Protein AF-A0A0T0MC11-F1 (afdb_monomer_lite)

Foldseek 3Di:
DFDWDQDDKDWDPDDAAPDKIWMARPGTGPPYDPVNPDLQQDKDWDWDQDPVRDTDTPPDIDRGRITDPDGDDD

Structure (mmCIF, N/CA/C/O backbone):
data_AF-A0A0T0MC11-F1
#
_entry.id   AF-A0A0T0MC11-F1
#
loop_
_atom_site.group_PDB
_atom_site.id
_atom_site.type_symbol
_atom_site.label_atom_id
_atom_site.label_alt_id
_atom_site.label_comp_id
_atom_site.label_asym_id
_atom_site.label_entity_id
_atom_site.label_seq_id
_atom_site.pdbx_PDB_ins_code
_atom_site.Cartn_x
_atom_site.Cartn_y
_atom_site.Cartn_z
_atom_site.occupancy
_atom_site.B_iso_or_equiv
_atom_site.auth_seq_id
_atom_site.auth_comp_id
_atom_site.auth_asym_id
_atom_site.auth_atom_id
_atom_site.pdbx_PDB_model_num
ATOM 1 N N . MET A 1 1 ? -4.485 12.851 -18.336 1.00 65.69 1 MET A N 1
ATOM 2 C CA . MET A 1 1 ? -3.232 12.305 -17.776 1.00 65.69 1 MET A CA 1
ATOM 3 C C . MET A 1 1 ? -3.459 10.837 -17.505 1.00 65.69 1 MET A C 1
ATOM 5 O O . MET A 1 1 ? -4.433 10.499 -16.842 1.00 65.69 1 MET A O 1
ATOM 9 N N . GLU A 1 2 ? -2.609 9.988 -18.055 1.00 79.31 2 GLU A N 1
ATOM 10 C CA . GLU A 1 2 ? -2.631 8.549 -17.811 1.00 79.31 2 GLU A CA 1
ATOM 11 C C . GLU A 1 2 ? -2.178 8.221 -16.381 1.00 79.31 2 GLU A C 1
ATOM 13 O O . GLU A 1 2 ? -1.299 8.887 -15.823 1.00 79.31 2 GLU A O 1
ATOM 18 N N . LYS A 1 3 ? -2.823 7.231 -15.751 1.00 84.44 3 LYS A N 1
ATOM 19 C CA . LYS A 1 3 ? -2.518 6.835 -14.369 1.00 84.44 3 LYS A CA 1
ATOM 20 C C . LYS A 1 3 ? -1.224 6.025 -14.358 1.00 84.44 3 LYS A C 1
ATOM 22 O O . LYS A 1 3 ? -1.078 5.080 -15.121 1.00 84.44 3 LYS A O 1
ATOM 27 N N . LYS A 1 4 ? -0.305 6.355 -13.451 1.00 89.69 4 LYS A N 1
ATOM 28 C CA . LYS A 1 4 ? 0.968 5.639 -13.268 1.00 89.69 4 LYS A CA 1
ATOM 29 C C . LYS A 1 4 ? 1.071 5.090 -11.847 1.00 89.69 4 LYS A C 1
ATOM 31 O O . LYS A 1 4 ? 0.524 5.679 -10.917 1.00 89.69 4 LYS A O 1
ATOM 36 N N . GLY A 1 5 ? 1.793 3.984 -11.678 1.00 89.38 5 GLY A N 1
ATOM 37 C CA . GLY A 1 5 ? 2.033 3.328 -10.392 1.00 89.38 5 GLY A CA 1
ATOM 38 C C . GLY A 1 5 ? 1.315 1.986 -10.242 1.00 89.38 5 GLY A C 1
ATOM 39 O O . GLY A 1 5 ? 0.993 1.309 -11.220 1.00 89.38 5 GLY A O 1
ATOM 40 N N . VAL A 1 6 ? 1.093 1.584 -8.991 1.00 89.75 6 VAL A N 1
ATOM 41 C CA . VAL A 1 6 ? 0.419 0.327 -8.642 1.00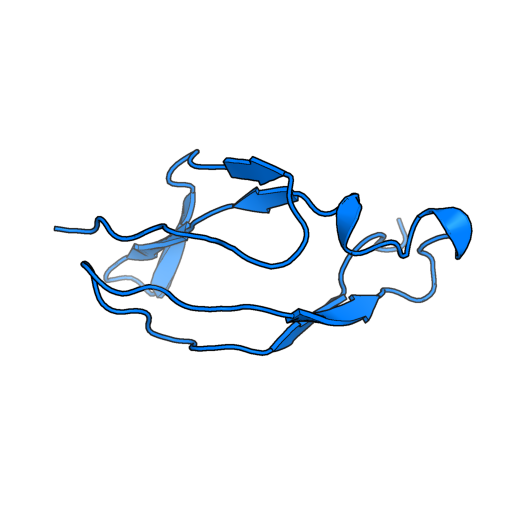 89.75 6 VAL A CA 1
ATOM 42 C C . VAL A 1 6 ? -1.070 0.433 -8.966 1.00 89.75 6 VAL A C 1
ATOM 44 O O . VAL A 1 6 ? -1.733 1.372 -8.529 1.00 89.75 6 VAL A O 1
ATOM 47 N N . SER A 1 7 ? -1.599 -0.532 -9.716 1.00 92.12 7 SER A N 1
ATOM 48 C CA . SER A 1 7 ? -3.027 -0.610 -10.045 1.00 92.12 7 SER A CA 1
ATOM 49 C C . SER A 1 7 ? -3.776 -1.587 -9.146 1.00 92.12 7 SER A C 1
ATOM 51 O O . SER A 1 7 ? -4.944 -1.355 -8.839 1.00 92.12 7 SER A O 1
ATOM 53 N N . GLN A 1 8 ? -3.116 -2.661 -8.704 1.00 89.81 8 GLN A N 1
ATOM 54 C CA . GLN A 1 8 ? -3.728 -3.708 -7.892 1.00 89.81 8 GLN A CA 1
ATOM 55 C C . GLN A 1 8 ? -2.763 -4.249 -6.839 1.00 89.81 8 GLN A C 1
ATOM 57 O O . GLN A 1 8 ? -1.559 -4.395 -7.069 1.00 89.81 8 GLN A O 1
ATOM 62 N N . ILE A 1 9 ? -3.336 -4.578 -5.683 1.00 88.69 9 ILE A N 1
ATOM 63 C CA . ILE A 1 9 ? -2.665 -5.247 -4.573 1.00 88.69 9 ILE A CA 1
ATOM 64 C C . ILE A 1 9 ? -3.508 -6.434 -4.104 1.00 88.69 9 ILE A C 1
ATOM 66 O O . ILE A 1 9 ? -4.730 -6.430 -4.257 1.00 88.69 9 ILE A O 1
ATOM 70 N N . SER A 1 10 ? -2.867 -7.425 -3.492 1.00 86.38 10 SER A N 1
ATOM 71 C CA . SER A 1 10 ? -3.529 -8.508 -2.763 1.00 86.38 10 SER A CA 1
ATOM 72 C C . SER A 1 10 ? -3.176 -8.460 -1.275 1.00 86.38 10 SER A C 1
ATOM 74 O O . SER A 1 10 ? -2.075 -8.053 -0.896 1.00 86.38 10 SER A O 1
ATOM 76 N N . GLY A 1 11 ? -4.130 -8.857 -0.430 1.00 84.50 11 GLY A N 1
ATOM 77 C CA . GLY A 1 11 ? -3.981 -8.925 1.024 1.00 84.50 11 GLY A CA 1
ATOM 78 C C . GLY A 1 11 ? -5.310 -8.741 1.760 1.00 84.50 11 GLY A C 1
ATOM 79 O O . GLY A 1 11 ? -6.381 -8.703 1.151 1.00 84.50 11 GLY A O 1
ATOM 80 N N . THR A 1 12 ? -5.243 -8.624 3.085 1.00 84.06 12 THR A N 1
ATOM 81 C CA . THR A 1 12 ? -6.423 -8.500 3.952 1.00 84.06 12 THR A CA 1
ATOM 82 C C . THR A 1 12 ? -7.111 -7.143 3.781 1.00 84.06 12 THR A C 1
ATOM 84 O O . THR A 1 12 ? -6.497 -6.097 3.975 1.00 84.06 12 THR A O 1
ATOM 87 N N . VAL A 1 13 ? -8.413 -7.139 3.480 1.00 76.62 13 VAL A N 1
ATOM 88 C CA . VAL A 1 13 ? -9.200 -5.901 3.278 1.00 76.62 13 VAL A CA 1
ATOM 89 C C . VAL A 1 13 ? -9.559 -5.208 4.601 1.00 76.62 13 VAL A C 1
ATOM 91 O O . VAL A 1 13 ? -9.699 -3.989 4.649 1.00 76.62 13 VAL A O 1
ATOM 94 N N . LYS A 1 14 ? -9.698 -5.975 5.688 1.00 78.75 14 LYS A N 1
ATOM 95 C CA . LYS A 1 14 ? -10.041 -5.483 7.032 1.00 78.75 14 LYS A CA 1
ATOM 96 C C . LYS A 1 14 ? -8.988 -5.949 8.048 1.00 78.75 14 LYS A C 1
ATOM 98 O O . LYS A 1 14 ? -9.231 -6.930 8.744 1.00 78.75 14 LYS A O 1
ATOM 103 N N . PRO A 1 15 ? -7.801 -5.321 8.082 1.00 77.56 15 PRO A N 1
ATOM 104 C CA . PRO A 1 15 ? -6.743 -5.713 9.007 1.00 77.56 15 PRO A CA 1
ATOM 105 C C . PRO A 1 15 ? -7.131 -5.414 10.463 1.00 77.56 15 PRO A C 1
ATOM 107 O O . PRO A 1 15 ? -7.738 -4.380 10.752 1.00 77.56 15 PRO A O 1
ATOM 110 N N . VAL A 1 16 ? -6.758 -6.309 11.379 1.00 79.50 16 VAL A N 1
ATOM 111 C CA . VAL A 1 16 ? -6.945 -6.153 12.826 1.00 79.50 16 VAL A CA 1
ATOM 112 C C . VAL A 1 16 ? -5.765 -5.411 13.450 1.00 79.50 16 VAL A C 1
ATOM 114 O O . VAL A 1 16 ? -4.604 -5.559 13.065 1.00 79.50 16 VAL A O 1
ATOM 117 N N . VAL A 1 17 ? -6.064 -4.590 14.454 1.00 72.00 17 VAL A N 1
ATOM 118 C CA . VAL A 1 17 ? -5.049 -3.896 15.241 1.00 72.00 17 VAL A CA 1
ATOM 119 C C . VAL A 1 17 ? -4.311 -4.895 16.140 1.00 72.00 17 VAL A C 1
ATOM 121 O O . VAL A 1 17 ? -4.913 -5.535 16.985 1.00 72.00 17 VAL A O 1
ATOM 124 N N . GLY A 1 18 ? -2.998 -4.987 15.983 1.00 71.81 18 GLY A N 1
ATOM 125 C CA . GLY A 1 18 ? -2.052 -5.801 16.737 1.00 71.81 18 GLY A CA 1
ATOM 126 C C . GLY A 1 18 ? -1.364 -6.820 15.834 1.00 71.81 18 GLY A C 1
ATOM 127 O O . GLY A 1 18 ? -0.314 -7.343 16.187 1.00 71.81 18 GLY A O 1
ATOM 128 N N . GLU A 1 19 ? -1.925 -7.057 14.647 1.00 78.38 19 GLU A N 1
ATOM 129 C CA . GLU A 1 19 ? -1.515 -8.137 13.764 1.00 78.38 19 GLU A CA 1
ATOM 130 C C . GLU A 1 19 ? -0.653 -7.662 12.596 1.00 78.38 19 GLU A C 1
ATOM 132 O O . GLU A 1 19 ? -0.747 -6.530 12.106 1.00 78.38 19 GLU A O 1
ATOM 137 N N . LYS A 1 20 ? 0.212 -8.570 12.143 1.00 75.00 20 LYS A N 1
ATOM 138 C CA . LYS A 1 20 ? 1.055 -8.362 10.975 1.00 75.00 20 LYS A CA 1
ATOM 139 C C . LYS A 1 20 ? 0.351 -8.918 9.745 1.00 75.00 20 LYS A C 1
ATOM 141 O O . LYS A 1 20 ? 0.064 -10.109 9.680 1.00 75.00 20 LYS A O 1
ATOM 146 N N . TYR A 1 21 ? 0.176 -8.066 8.741 1.00 79.50 21 TYR A N 1
ATOM 147 C CA . TYR A 1 21 ? -0.338 -8.462 7.435 1.00 79.50 21 TYR A CA 1
ATOM 148 C C . TYR A 1 21 ? 0.701 -8.203 6.354 1.00 79.50 21 TYR A C 1
ATOM 150 O O . TYR A 1 21 ? 1.483 -7.254 6.425 1.00 79.50 21 TYR A O 1
ATOM 158 N N . ILE A 1 22 ? 0.701 -9.069 5.346 1.00 81.31 22 ILE A N 1
ATOM 159 C CA . ILE A 1 22 ? 1.586 -8.969 4.191 1.00 81.31 22 ILE A CA 1
ATOM 160 C C . ILE A 1 22 ? 0.720 -8.635 2.983 1.00 81.31 22 ILE A C 1
ATOM 162 O O . ILE A 1 22 ? -0.257 -9.329 2.699 1.00 81.31 22 ILE A O 1
ATOM 166 N N . TYR A 1 23 ? 1.096 -7.569 2.284 1.00 84.44 23 TYR A N 1
ATOM 167 C CA . TYR A 1 23 ? 0.457 -7.140 1.048 1.00 84.44 23 TYR A CA 1
ATOM 168 C C . TYR A 1 23 ? 1.436 -7.292 -0.107 1.00 84.44 23 TYR A C 1
ATOM 170 O O . TYR A 1 23 ? 2.631 -7.035 0.045 1.00 84.44 23 TYR A O 1
ATOM 178 N N . HIS A 1 24 ? 0.915 -7.674 -1.268 1.00 83.25 24 HIS A N 1
ATOM 179 C CA . HIS A 1 24 ? 1.705 -7.837 -2.482 1.00 83.25 24 HIS A CA 1
ATOM 180 C C . HIS A 1 24 ? 1.135 -6.972 -3.594 1.00 83.25 24 HIS A C 1
ATOM 182 O O . HIS A 1 24 ? -0.080 -6.845 -3.732 1.00 83.25 24 HIS A O 1
ATOM 188 N N . VAL A 1 25 ? 2.014 -6.398 -4.408 1.00 88.62 25 VAL A N 1
ATOM 189 C CA . VAL A 1 25 ? 1.606 -5.763 -5.661 1.00 88.62 25 VAL A CA 1
ATOM 190 C C . VAL A 1 25 ? 1.326 -6.855 -6.68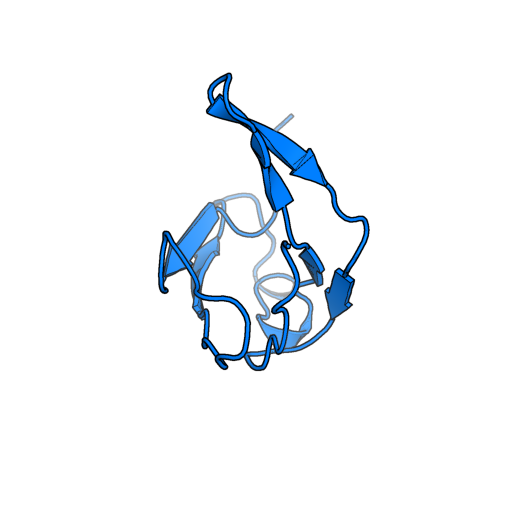1 1.00 88.62 25 VAL A C 1
ATOM 192 O O . VAL A 1 25 ? 2.207 -7.657 -6.980 1.00 88.62 25 VAL A O 1
ATOM 195 N N . THR A 1 26 ? 0.111 -6.874 -7.219 1.00 90.50 26 THR A N 1
ATOM 196 C CA . THR A 1 26 ? -0.316 -7.843 -8.239 1.00 90.50 26 THR A CA 1
ATOM 197 C C . THR A 1 26 ? -0.511 -7.205 -9.608 1.00 90.50 26 THR A C 1
ATOM 199 O O . THR A 1 26 ? -0.569 -7.918 -10.605 1.00 90.50 26 THR A O 1
ATOM 202 N N . GLY A 1 27 ? -0.568 -5.873 -9.677 1.00 90.06 27 GLY A N 1
ATOM 203 C CA . GLY A 1 27 ? -0.762 -5.156 -10.928 1.00 90.06 27 GLY A CA 1
ATOM 204 C C . GLY A 1 27 ? -0.169 -3.754 -10.909 1.00 90.06 27 GLY A C 1
ATOM 205 O O . GLY A 1 27 ? -0.152 -3.062 -9.888 1.00 90.06 27 GLY A O 1
ATOM 206 N N . TRP A 1 28 ? 0.280 -3.330 -12.084 1.00 92.44 28 TRP A N 1
ATOM 207 C CA . TRP A 1 28 ? 0.733 -1.974 -12.372 1.00 92.44 28 TRP A CA 1
ATOM 208 C C . TRP A 1 28 ? -0.148 -1.379 -13.465 1.00 92.44 28 TRP A C 1
ATOM 210 O O . TRP A 1 28 ? -0.678 -2.114 -14.300 1.00 92.44 28 TRP A O 1
ATOM 220 N N . TYR A 1 29 ? -0.307 -0.058 -13.483 1.00 92.31 29 TYR A N 1
ATOM 221 C CA . TYR A 1 29 ? -0.952 0.591 -14.624 1.00 92.31 29 TYR A CA 1
ATOM 222 C C . TYR A 1 29 ? -0.089 0.427 -15.889 1.00 92.31 29 TYR A C 1
ATOM 224 O O . TYR A 1 29 ? 1.143 0.468 -15.761 1.00 92.31 29 TYR A O 1
ATOM 232 N N . PRO A 1 30 ? -0.695 0.284 -17.087 1.00 91.00 30 PRO A N 1
ATOM 233 C CA . PRO A 1 30 ? 0.032 0.113 -18.351 1.00 91.00 30 PRO A CA 1
ATOM 234 C C . PRO A 1 30 ? 1.108 1.179 -18.578 1.00 91.00 30 PRO A C 1
ATOM 236 O O . PRO A 1 30 ? 2.229 0.850 -18.962 1.00 91.00 30 PRO A O 1
ATOM 239 N N . ASP A 1 31 ? 0.814 2.419 -18.188 1.00 91.50 31 ASP A N 1
ATOM 240 C CA . ASP A 1 31 ? 1.668 3.590 -18.431 1.00 91.50 31 ASP A CA 1
ATOM 241 C C . ASP A 1 31 ? 2.786 3.751 -17.386 1.00 91.50 31 ASP A C 1
ATOM 243 O O . ASP A 1 31 ? 3.543 4.728 -17.377 1.00 91.50 31 ASP A O 1
ATOM 247 N N . THR A 1 32 ? 2.903 2.786 -16.471 1.00 89.00 32 THR A N 1
ATOM 248 C CA . THR A 1 32 ? 4.038 2.679 -15.551 1.00 89.00 32 THR A CA 1
ATOM 249 C C . THR A 1 32 ? 5.218 2.063 -16.291 1.00 89.00 32 THR A C 1
ATOM 251 O O . THR A 1 32 ? 5.138 0.912 -16.716 1.00 89.00 32 THR A O 1
ATOM 254 N N . GLU A 1 33 ? 6.323 2.795 -16.408 1.00 91.44 33 GLU A N 1
ATOM 255 C CA . GLU A 1 33 ? 7.573 2.308 -17.012 1.00 91.44 33 GLU A CA 1
ATOM 256 C C . GLU A 1 33 ? 8.066 1.027 -16.321 1.00 91.44 33 GLU A C 1
ATOM 258 O O . GLU A 1 33 ? 8.023 0.933 -15.093 1.00 91.44 33 GLU A O 1
ATOM 263 N N . ALA A 1 34 ? 8.554 0.052 -17.094 1.00 87.94 34 ALA A N 1
ATOM 264 C CA . ALA A 1 34 ? 8.956 -1.262 -16.580 1.00 87.94 34 ALA A CA 1
ATOM 265 C C . ALA A 1 34 ? 10.012 -1.172 -15.464 1.00 87.94 34 ALA A C 1
ATOM 267 O O . ALA A 1 34 ? 9.897 -1.857 -14.451 1.00 87.94 34 ALA A O 1
ATOM 268 N N . GLU A 1 35 ? 10.971 -0.255 -15.593 1.00 88.19 35 GLU A N 1
ATOM 269 C CA . GLU A 1 35 ? 12.017 0.006 -14.593 1.00 88.19 35 GLU A CA 1
ATOM 270 C C . GLU A 1 35 ? 11.450 0.492 -13.249 1.00 88.19 35 GLU A C 1
ATOM 272 O O . GLU A 1 35 ? 12.014 0.236 -12.183 1.00 88.19 35 GLU A O 1
ATOM 277 N N . LYS A 1 36 ? 10.291 1.161 -13.286 1.00 85.06 36 LYS A N 1
ATOM 278 C CA . LYS A 1 36 ? 9.580 1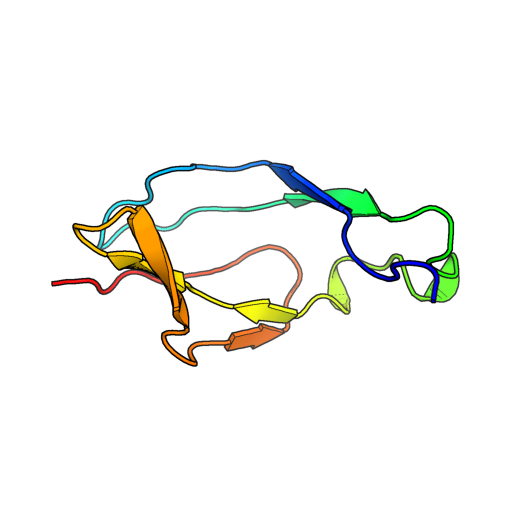.665 -12.106 1.00 85.06 36 LYS A CA 1
ATOM 279 C C . LYS A 1 36 ? 8.619 0.634 -11.511 1.00 85.06 36 LYS A C 1
ATOM 281 O O . LYS A 1 36 ? 8.174 0.828 -10.380 1.00 85.06 36 LYS A O 1
ATOM 286 N N . ARG A 1 37 ? 8.329 -0.475 -12.207 1.00 88.38 37 ARG A N 1
ATOM 287 C CA . ARG A 1 37 ? 7.485 -1.591 -11.724 1.00 88.38 37 ARG A CA 1
ATOM 288 C C . ARG A 1 37 ? 8.229 -2.489 -10.734 1.00 88.38 37 ARG A C 1
ATOM 290 O O . ARG A 1 37 ? 8.218 -3.713 -10.834 1.00 88.38 37 ARG A O 1
ATOM 297 N N . ASN A 1 38 ? 8.891 -1.876 -9.763 1.00 85.25 38 ASN A N 1
ATOM 298 C CA . ASN A 1 38 ? 9.650 -2.569 -8.740 1.00 85.25 38 ASN A CA 1
ATOM 299 C C . ASN A 1 38 ? 8.915 -2.458 -7.396 1.00 85.25 38 ASN A C 1
ATOM 301 O O . ASN A 1 38 ? 8.815 -1.355 -6.852 1.00 85.25 38 ASN A O 1
ATOM 305 N N . PRO A 1 39 ? 8.450 -3.576 -6.806 1.00 83.12 39 PRO A N 1
ATOM 306 C CA . PRO A 1 39 ? 7.798 -3.570 -5.497 1.00 83.12 39 PRO A CA 1
ATOM 307 C C . PRO A 1 39 ? 8.635 -2.923 -4.382 1.00 83.12 39 PRO A C 1
ATOM 309 O O . PRO A 1 39 ? 8.075 -2.364 -3.445 1.00 83.12 39 PRO A O 1
ATOM 312 N N . LYS A 1 40 ? 9.974 -2.935 -4.484 1.00 83.06 40 LYS A N 1
ATOM 313 C CA . LYS A 1 40 ? 10.874 -2.281 -3.514 1.00 83.06 40 LYS A CA 1
ATOM 314 C C . LYS A 1 40 ? 10.802 -0.751 -3.550 1.00 83.06 40 LYS A C 1
ATOM 316 O O . LYS A 1 40 ? 11.193 -0.103 -2.584 1.00 83.06 40 LYS A O 1
ATOM 321 N N . LEU A 1 41 ? 10.319 -0.171 -4.649 1.00 84.62 41 LEU A N 1
ATOM 322 C CA . LEU A 1 41 ? 10.159 1.277 -4.814 1.00 84.62 41 LEU A CA 1
ATOM 323 C C . LEU A 1 41 ? 8.776 1.772 -4.366 1.00 84.62 41 LEU A C 1
ATOM 325 O O . LEU A 1 41 ? 8.531 2.980 -4.350 1.00 84.62 41 LEU A O 1
ATOM 329 N N . VAL A 1 42 ? 7.878 0.861 -3.983 1.00 85.62 42 VAL A N 1
ATOM 330 C CA . VAL A 1 42 ? 6.515 1.193 -3.567 1.00 85.62 42 VAL A CA 1
ATOM 331 C C . VAL A 1 42 ? 6.523 1.826 -2.185 1.00 85.62 42 VAL A C 1
ATOM 333 O O . VAL A 1 42 ? 7.162 1.349 -1.247 1.00 85.62 42 VAL A O 1
ATOM 336 N N . THR A 1 43 ? 5.775 2.920 -2.068 1.00 86.12 43 THR A N 1
ATOM 337 C CA . THR A 1 43 ? 5.431 3.510 -0.778 1.00 86.12 43 THR A CA 1
ATOM 338 C C . THR A 1 43 ? 4.027 3.070 -0.423 1.00 86.12 43 THR A C 1
ATOM 340 O O . THR A 1 43 ? 3.086 3.306 -1.176 1.00 86.12 43 THR A O 1
ATOM 343 N N . TRP A 1 44 ? 3.897 2.436 0.729 1.00 84.75 44 TRP A N 1
ATOM 344 C CA . TRP A 1 44 ? 2.619 2.062 1.297 1.00 84.75 44 TRP A CA 1
ATOM 345 C C . TRP A 1 44 ? 2.155 3.132 2.273 1.00 84.75 44 TRP A C 1
ATOM 347 O O . TRP A 1 44 ? 2.966 3.663 3.030 1.00 84.75 44 TRP A O 1
ATOM 357 N N . GLU A 1 45 ? 0.859 3.419 2.285 1.00 85.75 45 GLU A N 1
ATOM 358 C CA . GLU A 1 45 ? 0.236 4.376 3.196 1.00 85.75 45 GLU A CA 1
ATOM 359 C C . GLU A 1 45 ? -0.997 3.740 3.832 1.00 85.75 45 GLU A C 1
ATOM 361 O O . GLU A 1 45 ? -1.806 3.109 3.147 1.00 85.75 45 GLU A O 1
ATOM 366 N N . LEU A 1 46 ? -1.130 3.887 5.151 1.00 82.50 46 LEU A N 1
ATOM 367 C CA . LEU A 1 46 ? -2.304 3.405 5.864 1.00 82.50 46 LEU A CA 1
ATOM 368 C C . LEU A 1 46 ? -3.440 4.432 5.777 1.00 82.50 46 LEU A C 1
ATOM 370 O O . LEU A 1 46 ? -3.264 5.623 6.042 1.00 82.50 46 LEU A O 1
ATOM 374 N N . PHE A 1 47 ? -4.642 3.937 5.491 1.00 83.50 47 PHE A N 1
ATOM 375 C CA . PHE A 1 47 ? -5.867 4.726 5.500 1.00 83.50 47 PHE A CA 1
ATOM 376 C C . PHE A 1 47 ? -6.851 4.193 6.540 1.00 83.50 47 PHE A C 1
ATOM 378 O O . PHE A 1 47 ? -7.029 2.988 6.711 1.00 83.50 47 PHE A O 1
ATOM 385 N N . LYS A 1 48 ? -7.528 5.119 7.222 1.00 82.75 48 LYS A N 1
ATOM 386 C CA . LYS A 1 48 ? -8.654 4.846 8.117 1.00 82.75 48 LYS A CA 1
ATOM 387 C C . LYS A 1 48 ? -9.959 4.953 7.355 1.00 82.75 48 LYS A C 1
ATOM 389 O O . LYS A 1 48 ? -10.302 6.051 6.918 1.00 82.75 48 LYS A O 1
ATOM 394 N N . GLN A 1 49 ? -10.712 3.859 7.278 1.00 82.88 49 GLN A N 1
ATOM 395 C CA . GLN A 1 49 ? -12.116 3.933 6.889 1.00 82.88 49 GLN A CA 1
ATOM 396 C C . GLN A 1 49 ? -12.923 4.581 8.022 1.00 82.88 49 GLN A C 1
ATOM 398 O O . GLN A 1 49 ? -12.802 4.222 9.196 1.00 82.88 49 GLN A O 1
ATOM 403 N N . ARG A 1 50 ? -13.722 5.586 7.680 1.00 85.12 50 ARG A N 1
ATOM 404 C CA . ARG A 1 50 ? -14.609 6.311 8.591 1.00 85.12 50 ARG A CA 1
ATOM 405 C C . ARG A 1 50 ? -16.016 5.712 8.538 1.00 85.12 50 ARG A C 1
ATOM 407 O O . ARG A 1 50 ? -16.362 4.992 7.608 1.00 85.12 50 ARG A O 1
ATOM 414 N N . LYS A 1 51 ? -16.853 6.048 9.527 1.00 85.75 51 LYS A N 1
ATOM 415 C CA . LYS A 1 51 ? -18.248 5.564 9.614 1.00 85.75 51 LYS A CA 1
ATOM 416 C C . LYS A 1 51 ? -19.096 5.924 8.384 1.00 85.75 51 LYS A C 1
ATOM 418 O O . LYS A 1 51 ? -20.060 5.233 8.098 1.00 85.75 51 LYS A O 1
ATOM 423 N N . ASN A 1 52 ? -18.721 6.977 7.657 1.00 86.44 52 ASN A N 1
ATOM 424 C CA . ASN A 1 52 ? -19.366 7.418 6.418 1.00 86.44 52 ASN A CA 1
ATOM 425 C C . ASN A 1 52 ? -18.814 6.729 5.151 1.00 86.44 52 ASN A C 1
ATOM 427 O O . ASN A 1 52 ? -19.121 7.166 4.050 1.00 86.44 52 ASN A O 1
ATOM 431 N N . GLY A 1 53 ? -17.964 5.706 5.285 1.00 83.94 53 GLY A N 1
ATOM 432 C CA . GLY A 1 53 ? -17.367 4.980 4.160 1.00 83.94 53 GLY A CA 1
ATOM 433 C C . GLY A 1 53 ? -16.133 5.647 3.545 1.00 83.94 53 GLY A C 1
ATOM 434 O O . GLY A 1 53 ? -15.399 4.980 2.817 1.00 83.94 53 GLY A O 1
ATOM 435 N N . ASN A 1 54 ? -15.845 6.909 3.883 1.00 85.56 54 ASN A N 1
ATOM 436 C CA . ASN A 1 54 ? -14.683 7.625 3.360 1.00 85.56 54 ASN A CA 1
ATOM 437 C C . ASN A 1 54 ? -13.380 7.150 4.007 1.00 85.56 54 ASN A C 1
ATOM 439 O O . ASN A 1 54 ? -13.334 6.806 5.190 1.00 85.56 54 ASN A O 1
ATOM 443 N N . PHE A 1 55 ? -12.298 7.211 3.238 1.00 84.38 55 PHE A N 1
ATOM 444 C CA . PHE A 1 55 ? -10.952 6.913 3.711 1.00 84.38 55 PHE A CA 1
ATOM 445 C C . PHE A 1 55 ? -10.202 8.20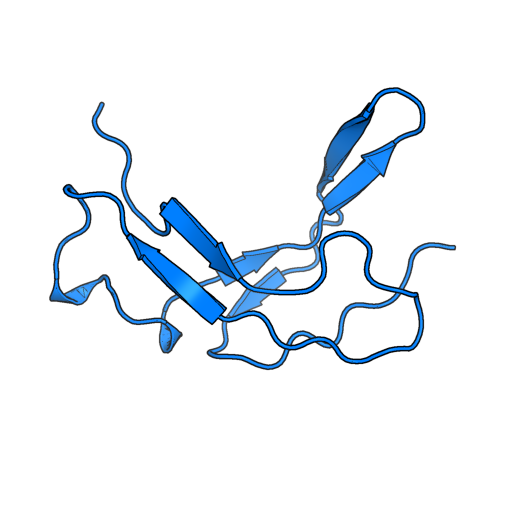8 4.026 1.00 84.38 55 PHE A C 1
ATOM 447 O O . PHE A 1 55 ? -10.161 9.126 3.213 1.00 84.38 55 PHE A O 1
ATOM 454 N N . THR A 1 56 ? -9.584 8.283 5.204 1.00 87.06 56 THR A N 1
ATOM 455 C CA . THR A 1 56 ? -8.673 9.380 5.572 1.00 87.06 56 THR A CA 1
ATOM 456 C C . THR A 1 56 ? -7.275 8.829 5.784 1.00 87.06 56 THR A C 1
ATOM 458 O O . THR A 1 56 ? -7.138 7.824 6.488 1.00 87.06 56 THR A O 1
ATOM 461 N N . SER A 1 57 ? -6.255 9.485 5.231 1.00 84.06 57 SER A N 1
ATOM 462 C CA . SER A 1 57 ? -4.864 9.098 5.480 1.00 84.06 57 SER A CA 1
ATOM 463 C C . SER A 1 57 ? -4.536 9.202 6.974 1.00 84.06 57 SER A C 1
ATOM 465 O O . SER A 1 57 ? -4.991 10.120 7.660 1.00 84.06 57 SER A O 1
ATOM 467 N N . THR A 1 58 ? -3.762 8.246 7.484 1.00 83.88 58 THR A N 1
ATOM 468 C CA . THR A 1 58 ? -3.149 8.336 8.818 1.00 83.88 58 THR A CA 1
ATOM 469 C C . THR A 1 58 ? -1.786 9.034 8.780 1.00 83.88 58 THR A C 1
ATOM 471 O O . THR A 1 58 ? -1.187 9.246 9.829 1.00 83.88 58 THR A O 1
ATOM 474 N N . ASN A 1 59 ? -1.289 9.375 7.584 1.00 84.44 59 ASN A N 1
ATOM 475 C CA . ASN A 1 59 ? 0.072 9.825 7.277 1.00 84.44 59 ASN A CA 1
ATOM 476 C C . ASN A 1 59 ? 1.174 8.820 7.637 1.00 84.44 59 ASN A C 1
ATOM 478 O O . ASN A 1 59 ? 2.359 9.133 7.517 1.00 84.44 59 ASN A O 1
ATOM 482 N N . ILE A 1 60 ? 0.814 7.598 8.037 1.00 82.50 60 ILE A N 1
ATOM 483 C CA . ILE A 1 60 ? 1.799 6.569 8.336 1.00 82.50 60 ILE A CA 1
ATOM 484 C C . ILE A 1 60 ? 2.168 5.876 7.031 1.00 82.50 60 ILE A C 1
ATOM 486 O O . ILE A 1 60 ? 1.342 5.208 6.402 1.00 82.50 60 ILE A O 1
ATOM 490 N N . ARG A 1 61 ? 3.423 6.071 6.624 1.00 84.38 61 ARG A N 1
ATOM 491 C CA . ARG A 1 61 ? 3.962 5.609 5.348 1.00 84.38 61 ARG A CA 1
ATOM 492 C C . ARG A 1 61 ? 5.174 4.722 5.563 1.00 84.38 61 ARG A C 1
ATOM 494 O O . ARG A 1 61 ? 5.988 4.988 6.444 1.00 84.38 61 ARG A O 1
ATOM 501 N N . LYS A 1 62 ? 5.320 3.696 4.728 1.00 82.06 62 LYS A N 1
ATOM 502 C CA . LYS A 1 62 ? 6.495 2.824 4.736 1.00 82.06 62 LYS A CA 1
ATOM 503 C C . LYS A 1 62 ? 6.950 2.516 3.316 1.00 82.06 62 LYS A C 1
ATOM 505 O O . LYS A 1 62 ? 6.145 2.166 2.457 1.00 82.06 62 LYS A O 1
ATOM 510 N N . LYS A 1 63 ? 8.254 2.644 3.081 1.00 74.50 63 LYS A N 1
ATOM 511 C CA . LYS A 1 63 ? 8.899 2.384 1.794 1.00 74.50 63 LYS A CA 1
ATOM 512 C C . LYS A 1 63 ? 9.629 1.047 1.890 1.00 74.50 63 LYS A C 1
ATOM 514 O O . LYS A 1 63 ? 10.757 1.007 2.364 1.00 74.50 63 LYS A O 1
ATOM 519 N N . GLU A 1 64 ? 8.944 -0.055 1.582 1.00 65.12 64 GLU A N 1
ATOM 520 C CA . GLU A 1 64 ? 9.547 -1.394 1.610 1.00 65.12 64 GLU A CA 1
ATOM 521 C C . GLU A 1 64 ? 8.656 -2.476 0.979 1.00 65.12 64 GLU A C 1
ATOM 523 O O . GLU A 1 64 ? 7.441 -2.323 0.857 1.00 65.12 64 GLU A O 1
ATOM 528 N N . SER A 1 65 ? 9.275 -3.604 0.624 1.00 52.81 65 SER A N 1
ATOM 529 C CA . SER A 1 65 ? 8.755 -4.624 -0.291 1.00 52.81 65 SER A CA 1
ATOM 530 C C . SER A 1 65 ? 7.709 -5.613 0.234 1.00 52.81 65 SER A C 1
ATOM 532 O O . SER A 1 65 ? 7.205 -6.362 -0.591 1.00 52.81 65 SER A O 1
ATOM 534 N N . ALA A 1 66 ? 7.365 -5.673 1.524 1.00 51.31 66 ALA A N 1
ATOM 535 C CA . ALA A 1 66 ? 6.347 -6.645 1.986 1.00 51.31 66 ALA A CA 1
ATOM 536 C C . ALA A 1 66 ? 5.919 -6.532 3.459 1.00 51.31 66 ALA A C 1
ATOM 538 O O . ALA A 1 66 ? 4.908 -7.107 3.845 1.00 51.31 66 ALA A O 1
ATOM 539 N N . ASN A 1 67 ? 6.668 -5.842 4.323 1.00 45.47 67 ASN A N 1
ATOM 540 C CA . ASN A 1 67 ? 6.414 -5.890 5.766 1.00 45.47 67 ASN A CA 1
ATOM 541 C C . ASN A 1 67 ? 5.807 -4.579 6.274 1.00 45.47 67 ASN A C 1
ATOM 543 O O . ASN A 1 67 ? 6.514 -3.737 6.836 1.00 45.47 67 ASN A O 1
ATOM 547 N N . LEU A 1 68 ? 4.494 -4.414 6.111 1.00 49.59 68 LEU A N 1
ATOM 548 C CA . LEU A 1 68 ? 3.735 -3.435 6.886 1.00 49.59 68 LEU A CA 1
ATOM 549 C C . LEU A 1 68 ? 3.373 -4.048 8.242 1.00 49.59 68 LEU A C 1
ATOM 551 O O . LEU A 1 68 ? 2.472 -4.871 8.355 1.00 49.59 68 LEU A O 1
ATOM 555 N N . LEU A 1 69 ? 4.064 -3.616 9.294 1.00 51.12 69 LEU A N 1
ATOM 556 C CA . LEU A 1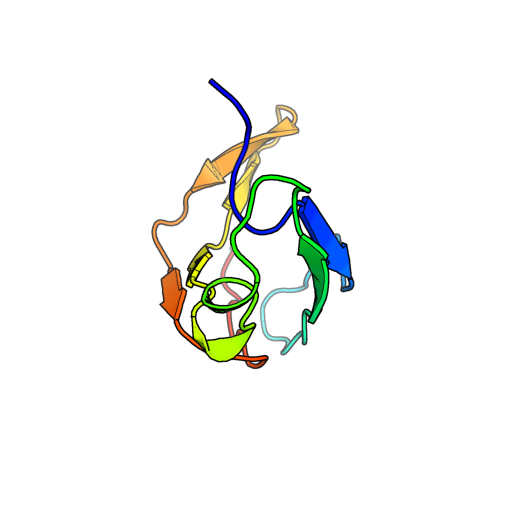 69 ? 3.444 -3.540 10.613 1.00 51.12 69 LEU A CA 1
ATOM 557 C C . LEU A 1 69 ? 2.691 -2.220 10.627 1.00 51.12 69 LEU A C 1
ATOM 559 O O . LEU A 1 69 ? 3.331 -1.172 10.649 1.00 51.12 69 LEU A O 1
ATOM 563 N N . LEU A 1 70 ? 1.364 -2.253 10.564 1.00 37.97 70 LEU A N 1
ATOM 564 C CA . LEU A 1 70 ? 0.578 -1.058 10.838 1.00 37.97 70 LEU A CA 1
ATOM 565 C C . LEU A 1 70 ? -0.778 -1.415 11.404 1.00 37.97 70 LEU A C 1
ATOM 567 O O . LEU A 1 70 ? -1.808 -1.453 10.741 1.00 37.97 70 LEU A O 1
ATOM 571 N N . ALA A 1 71 ? -0.725 -1.629 12.703 1.00 35.53 71 ALA A N 1
ATOM 572 C CA . ALA A 1 71 ? -1.866 -1.683 13.559 1.00 35.53 71 ALA A CA 1
ATOM 573 C C . ALA A 1 71 ? -1.802 -0.523 14.550 1.00 35.53 71 ALA A C 1
ATOM 575 O O . ALA A 1 71 ? -1.084 -0.593 15.543 1.00 35.53 71 ALA A O 1
ATOM 576 N N . LYS A 1 72 ? -2.595 0.521 14.301 1.00 32.50 72 LYS A N 1
ATOM 577 C CA . LYS A 1 72 ? -3.376 1.142 15.375 1.00 32.50 72 LYS A CA 1
ATOM 578 C C . LYS A 1 72 ? -4.539 1.951 14.829 1.00 32.50 72 LYS A C 1
ATOM 580 O O . LYS A 1 72 ? -4.364 3.011 14.238 1.00 32.50 72 LYS A O 1
ATOM 585 N N . MET A 1 73 ? -5.730 1.422 15.081 1.00 27.62 73 MET A N 1
ATOM 586 C CA . MET A 1 73 ? -6.986 2.156 15.152 1.00 27.62 73 MET A CA 1
ATOM 587 C C . MET A 1 73 ? -7.915 1.492 16.170 1.00 27.62 73 MET A C 1
ATOM 589 O O . MET A 1 73 ? -8.922 0.897 15.802 1.00 27.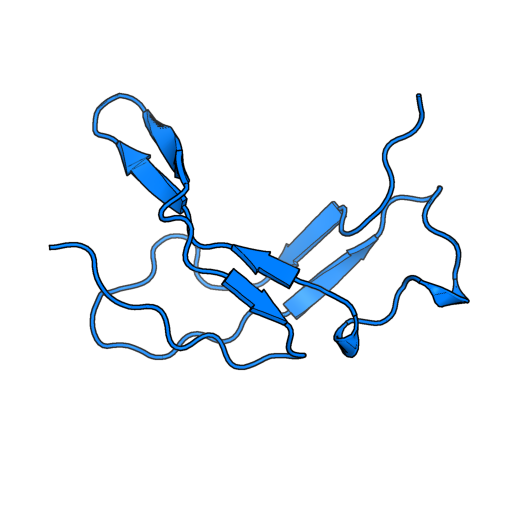62 73 MET A O 1
ATOM 593 N N . GLN A 1 74 ? -7.567 1.624 17.444 1.00 35.44 74 GLN A N 1
ATOM 594 C CA . GLN A 1 74 ? -8.345 2.432 18.382 1.00 35.44 74 GLN A CA 1
ATOM 595 C C . GLN A 1 74 ? -7.352 3.282 19.173 1.00 35.44 74 GLN A C 1
ATOM 597 O O . GLN A 1 74 ? -6.224 2.787 19.416 1.00 35.44 74 GLN A O 1
#

Sequence (74 aa):
MEKKGVSQISGTVKPVVGEKYIYHVTGWYPDTEAEKRNPKLVTWELFKQRKNGNFTSTNIRKKESANLLLAKMQ

pLDDT: mean 78.34, std 15.68, range [27.62, 92.44]

Radius of gyration: 13.49 Å; chains: 1; bounding box: 31×21×37 Å

Secondary structure (DSSP, 8-state):
----SEEEEES-SSPPTT--EE-EEEEE-TTS-GGG--GGGPEEEEEEEPTTS-EEEEEEEEESSSEE------